Protein AF-A0A085N349-F1 (afdb_monomer)

Radius of gyration: 20.5 Å; Cα contacts (8 Å, |Δi|>4): 47; chains: 1; bounding box: 54×46×35 Å

Sequence (108 aa):
MKIYGPVKKNYIFGTFNNLIPSVKVSPHHASSNGQAERMVQTTKDSLKKIIHGSWDKRVARFLLASHITPSTTTGLSPAELLMGRKLKTCVDHLHPDYTLERQLRQDS

Organism: NCBI:txid68888

Solvent-accessible surface area (backbone atoms only — not comparable to full-atom values): 7040 Å² total; per-residue (Å²): 136,84,87,82,70,85,81,75,83,86,76,84,82,64,69,59,99,74,83,56,86,78,85,78,81,62,93,88,52,62,77,83,48,42,68,59,54,49,49,53,51,55,48,54,58,50,53,69,70,53,76,71,77,56,70,71,59,39,52,51,51,49,53,49,50,61,31,66,45,52,38,91,90,73,71,47,17,55,42,26,73,74,68,77,44,82,80,85,47,80,66,57,67,67,39,74,63,46,58,52,62,50,49,62,61,70,76,103

Secondary structure (DSSP, 8-state):
--------S----PPPTT----PPPPTT-GGGGHHHHHHHHHHHHHHHH--SS-HHHHHHHHHHHHHHSPPTTTSS-HHHHHHSSPPP-TTGGGSHHHHHHHHHHH--

Nearest PDB structures (foldseek):
  3s3o-assembly1_B-2  TM=7.538E-01  e=1.032E-01  Human spumaretrovirus
  3oyi-assembly1_B  TM=7.513E-01  e=1.451E-01  Human spumaretrovirus
  8fno-assembly1_G  TM=6.240E-01  e=2.041E-01  Homo sapiens
  3s3n-assembly1_B-2  TM=5.731E-01  e=3.073E-01  Human spumaretrovirus

Structure (mmCIF, N/CA/C/O backbone):
data_AF-A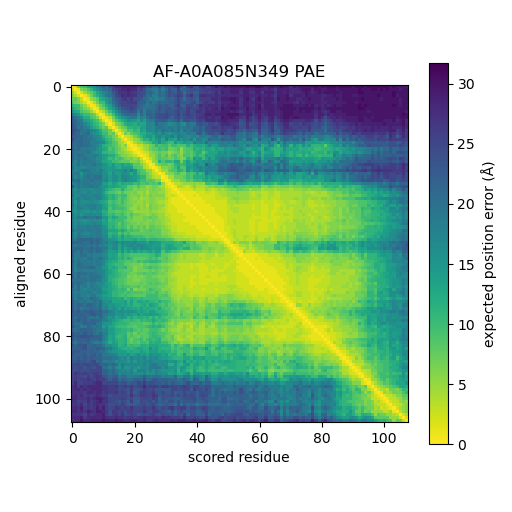0A085N349-F1
#
_entry.id   AF-A0A085N349-F1
#
loop_
_atom_site.group_PDB
_atom_site.id
_atom_site.type_symbol
_atom_site.label_atom_id
_atom_site.label_alt_id
_atom_site.label_comp_id
_atom_site.label_asym_id
_atom_site.label_entity_id
_atom_site.label_seq_id
_atom_site.pdbx_PDB_ins_code
_atom_site.Cartn_x
_atom_site.Cartn_y
_atom_site.Cartn_z
_atom_site.occupancy
_atom_site.B_iso_or_equiv
_atom_site.auth_seq_id
_atom_site.auth_comp_id
_atom_site.auth_asym_id
_atom_site.auth_atom_id
_atom_site.pdbx_PDB_model_num
ATOM 1 N N . MET A 1 1 ? 21.973 13.034 -1.263 1.00 33.94 1 MET A N 1
ATOM 2 C CA . MET A 1 1 ? 22.222 13.290 -2.698 1.00 33.94 1 MET A CA 1
ATOM 3 C C . MET A 1 1 ? 20.963 13.924 -3.279 1.00 33.94 1 MET A C 1
ATOM 5 O O . MET A 1 1 ? 19.950 13.249 -3.398 1.00 33.94 1 MET A O 1
ATOM 9 N N . LYS A 1 2 ? 20.968 15.252 -3.462 1.00 33.56 2 LYS A N 1
ATOM 10 C CA . LYS A 1 2 ? 19.803 16.027 -3.921 1.00 33.56 2 LYS A CA 1
ATOM 11 C C . LYS A 1 2 ? 19.641 15.818 -5.429 1.00 33.56 2 LYS A C 1
ATOM 13 O O . LYS A 1 2 ? 20.537 16.173 -6.186 1.00 33.56 2 LYS A O 1
ATOM 18 N N . ILE A 1 3 ? 18.520 15.247 -5.855 1.00 42.09 3 ILE A N 1
ATOM 19 C CA . ILE A 1 3 ? 18.174 15.076 -7.272 1.00 42.09 3 ILE A CA 1
ATOM 20 C C . ILE A 1 3 ? 17.600 16.381 -7.844 1.00 42.09 3 ILE A C 1
ATOM 22 O O . ILE A 1 3 ? 16.412 16.482 -8.119 1.00 42.09 3 ILE A O 1
ATOM 26 N N . TYR A 1 4 ? 18.446 17.396 -8.027 1.00 37.56 4 TYR A N 1
ATOM 27 C CA . TYR A 1 4 ? 18.127 18.500 -8.937 1.00 37.56 4 TYR A CA 1
ATOM 28 C C . TYR A 1 4 ? 18.595 18.104 -10.341 1.00 37.56 4 TYR A C 1
ATOM 30 O O . TYR A 1 4 ? 19.748 18.310 -10.709 1.00 37.56 4 TYR A O 1
ATOM 38 N N . GLY A 1 5 ? 17.705 17.458 -11.097 1.00 41.12 5 GLY A N 1
ATOM 39 C CA . GLY A 1 5 ? 17.867 17.245 -12.537 1.00 41.12 5 GLY A CA 1
ATOM 40 C C . GLY A 1 5 ? 17.312 18.434 -13.335 1.00 41.12 5 GLY A C 1
ATOM 41 O O . GLY A 1 5 ? 16.476 19.176 -12.814 1.00 41.12 5 GLY A O 1
ATOM 42 N N . PRO A 1 6 ? 17.757 18.641 -14.587 1.00 38.78 6 PRO A N 1
ATOM 43 C CA . PRO A 1 6 ? 17.367 19.794 -15.392 1.00 38.78 6 PRO A CA 1
ATOM 44 C C . PRO A 1 6 ? 15.850 19.830 -15.613 1.00 38.78 6 PRO A C 1
ATOM 46 O O . PRO A 1 6 ? 15.247 18.867 -16.092 1.00 38.78 6 PRO A O 1
ATOM 49 N N . VAL A 1 7 ? 15.242 20.970 -15.281 1.00 47.12 7 VAL A N 1
ATOM 50 C CA . VAL A 1 7 ? 13.825 21.255 -15.520 1.00 47.12 7 VAL A CA 1
ATOM 51 C C . VAL A 1 7 ? 13.620 21.315 -17.033 1.00 47.12 7 VAL A C 1
ATOM 53 O O . VAL A 1 7 ? 14.038 22.273 -17.687 1.00 47.12 7 VAL A O 1
ATOM 56 N N . LYS A 1 8 ? 13.030 20.268 -17.621 1.00 36.38 8 LYS A N 1
ATOM 57 C CA . LYS A 1 8 ? 12.650 20.285 -19.036 1.00 36.38 8 LYS A CA 1
ATOM 58 C C . LYS A 1 8 ? 11.622 21.399 -19.236 1.00 36.38 8 LYS A C 1
ATOM 60 O O . LYS A 1 8 ? 10.483 21.295 -18.787 1.00 36.38 8 LYS A O 1
ATOM 65 N N . LYS A 1 9 ? 12.051 22.478 -19.893 1.00 39.59 9 LYS A N 1
ATOM 66 C CA . LYS A 1 9 ? 11.174 23.523 -20.422 1.00 39.59 9 LYS A CA 1
ATOM 67 C C . LYS A 1 9 ? 10.157 22.849 -21.358 1.00 39.59 9 LYS A C 1
ATOM 69 O O . LYS A 1 9 ? 10.564 22.079 -22.223 1.00 39.59 9 LYS A O 1
ATOM 74 N N . ASN A 1 10 ? 8.872 23.172 -21.183 1.00 34.03 10 ASN A N 1
ATOM 75 C CA . ASN A 1 10 ? 7.720 22.809 -22.033 1.00 34.03 10 ASN A CA 1
ATOM 76 C C . ASN A 1 10 ? 6.969 21.497 -21.727 1.00 34.03 10 ASN A C 1
ATOM 78 O O . ASN A 1 10 ? 6.883 20.617 -22.575 1.00 34.03 10 ASN A O 1
ATOM 82 N N . TYR A 1 11 ? 6.297 21.416 -20.574 1.00 37.59 11 TYR A N 1
ATOM 83 C CA . TYR A 1 11 ? 5.060 20.630 -20.476 1.00 37.59 11 TYR A CA 1
ATOM 84 C C . TYR A 1 11 ? 3.931 21.525 -19.964 1.00 37.59 11 TYR A C 1
ATOM 86 O O . TYR A 1 11 ? 3.760 21.755 -18.767 1.00 37.59 11 TYR A O 1
ATOM 94 N N . ILE A 1 12 ? 3.151 22.045 -20.909 1.00 42.94 12 ILE A N 1
ATOM 95 C CA . ILE A 1 12 ? 1.767 22.453 -20.682 1.00 42.94 12 ILE A CA 1
ATOM 96 C C . ILE A 1 12 ? 1.004 21.215 -20.196 1.00 42.94 12 ILE A C 1
ATOM 98 O O . ILE A 1 12 ? 0.491 20.430 -20.984 1.00 42.94 12 ILE A O 1
ATOM 102 N N . PHE A 1 13 ? 0.972 21.007 -18.877 1.00 48.34 13 PHE A N 1
ATOM 103 C CA . PHE A 1 13 ? 0.018 20.104 -18.234 1.00 48.34 13 PHE A CA 1
ATOM 104 C C . PHE A 1 13 ? -1.353 20.782 -18.347 1.00 48.34 13 PHE A C 1
ATOM 106 O O . PHE A 1 13 ? -1.756 21.554 -17.470 1.00 48.34 13 PHE A O 1
ATOM 113 N N . GLY A 1 14 ? -1.965 20.633 -19.523 1.00 47.69 14 GLY A N 1
ATOM 114 C CA . GLY A 1 14 ? -3.332 21.042 -19.798 1.00 47.69 14 GLY A CA 1
ATOM 115 C C . GLY A 1 14 ? -4.282 20.195 -18.965 1.00 47.69 14 GLY A C 1
ATOM 116 O O . GLY A 1 14 ? -3.997 19.034 -18.667 1.00 47.69 14 GLY A O 1
ATOM 117 N N . THR A 1 15 ? -5.391 20.796 -18.553 1.00 52.34 15 THR A N 1
ATOM 118 C CA . THR A 1 15 ? -6.514 20.084 -17.948 1.00 52.34 15 THR A CA 1
ATOM 119 C C . THR A 1 15 ? -6.841 18.868 -18.809 1.00 52.34 15 THR A C 1
ATOM 121 O O . THR A 1 15 ? -7.136 19.019 -19.993 1.00 52.34 15 THR A O 1
ATOM 124 N N . PHE A 1 16 ? -6.777 17.662 -18.242 1.00 59.06 16 PHE A N 1
ATOM 125 C CA . PHE A 1 16 ? -7.398 16.505 -18.882 1.00 59.06 16 PHE A CA 1
ATOM 126 C C . PHE A 1 16 ? -8.866 16.865 -19.159 1.00 59.06 16 PHE A C 1
ATOM 128 O O . PHE A 1 16 ? -9.470 17.574 -18.352 1.00 59.06 16 PHE A O 1
ATOM 135 N N . ASN A 1 17 ? -9.448 16.385 -20.263 1.00 60.31 17 ASN A N 1
ATOM 136 C CA . ASN A 1 17 ? -10.822 16.687 -20.718 1.00 60.31 17 ASN A CA 1
ATOM 137 C C . ASN A 1 17 ? -11.947 16.248 -19.743 1.00 60.31 17 ASN A C 1
ATOM 139 O O . ASN A 1 17 ? -13.105 16.148 -20.127 1.00 60.31 17 ASN A O 1
ATOM 143 N N . ASN A 1 18 ? -11.616 16.002 -18.477 1.00 69.75 18 ASN A N 1
ATOM 144 C CA . ASN A 1 18 ? -12.488 15.544 -17.405 1.00 69.75 18 ASN A CA 1
ATOM 145 C C . ASN A 1 18 ? -12.880 16.675 -16.432 1.00 69.75 18 ASN A C 1
ATOM 147 O O . ASN A 1 18 ? -13.365 16.382 -15.347 1.00 69.75 18 ASN A O 1
ATOM 151 N N . LEU A 1 19 ? -12.643 17.951 -16.776 1.00 72.44 19 LEU A N 1
ATOM 152 C CA . LEU A 1 19 ? -13.022 19.141 -15.982 1.00 72.44 19 LEU A CA 1
ATOM 153 C C . LEU A 1 19 ? -12.436 19.212 -14.553 1.00 72.44 19 LEU A C 1
ATOM 155 O O . LEU A 1 19 ? -12.863 20.034 -13.746 1.00 72.44 19 LEU A O 1
ATOM 159 N N . ILE A 1 20 ? -11.430 18.396 -14.229 1.00 72.56 20 ILE A N 1
ATOM 160 C CA . ILE A 1 20 ? -10.775 18.407 -12.914 1.00 72.56 20 ILE A CA 1
ATOM 161 C C . ILE A 1 20 ? -9.658 19.467 -12.917 1.00 72.56 20 ILE A C 1
ATOM 163 O O . ILE A 1 20 ? -8.718 19.353 -13.715 1.00 72.56 20 ILE A O 1
ATOM 167 N N . PRO A 1 21 ? -9.712 20.491 -12.041 1.00 72.19 21 PRO A N 1
ATOM 168 C CA . PRO A 1 21 ? -8.674 21.513 -11.970 1.00 72.19 21 PRO A CA 1
ATOM 169 C C . PRO A 1 21 ? -7.359 20.916 -11.452 1.00 72.19 21 PRO A C 1
ATOM 171 O O . PRO A 1 21 ? -7.297 20.325 -10.375 1.00 72.19 21 PRO A O 1
ATOM 174 N N . SER A 1 22 ? -6.281 21.088 -12.219 1.00 66.19 22 SER A N 1
ATOM 175 C CA . SER A 1 22 ? -4.945 20.643 -11.817 1.00 66.19 22 SER A CA 1
ATOM 176 C C . SER A 1 22 ? -4.327 21.644 -10.842 1.00 66.19 22 SER A C 1
ATOM 178 O O . SER A 1 22 ? -3.893 22.722 -11.250 1.00 66.19 22 SER A O 1
ATOM 180 N N . VAL A 1 23 ? -4.198 21.266 -9.572 1.00 72.38 23 VAL A N 1
ATOM 181 C CA . VAL A 1 23 ? -3.451 22.051 -8.577 1.00 72.38 23 VAL A CA 1
ATOM 182 C C . VAL A 1 23 ? -1.954 21.778 -8.743 1.00 72.38 23 VAL A C 1
ATOM 184 O O . VAL A 1 23 ? -1.512 20.634 -8.657 1.00 72.38 23 VAL A O 1
ATOM 187 N N . LYS A 1 24 ? -1.164 22.822 -9.017 1.00 69.25 24 LYS A N 1
ATOM 188 C CA . LYS A 1 24 ? 0.297 22.727 -9.165 1.00 69.25 24 LYS A CA 1
ATOM 189 C C . LYS A 1 24 ? 0.974 23.213 -7.891 1.00 69.25 24 LYS A C 1
ATOM 191 O O . LYS A 1 24 ? 0.666 24.292 -7.396 1.00 69.25 24 LYS A O 1
ATOM 196 N N . VAL A 1 25 ? 1.918 22.426 -7.392 1.00 66.75 25 VAL A N 1
ATOM 197 C CA . VAL A 1 25 ? 2.781 22.814 -6.273 1.00 66.75 25 VAL A CA 1
ATOM 198 C C . VAL A 1 25 ? 3.923 23.672 -6.815 1.00 66.75 25 VAL A C 1
ATOM 200 O O . VAL A 1 25 ? 4.466 23.382 -7.884 1.00 66.75 25 VAL A O 1
ATOM 203 N N . SER A 1 26 ? 4.294 24.730 -6.096 1.00 62.47 26 SER A N 1
ATOM 204 C CA . SER A 1 26 ? 5.436 25.561 -6.470 1.00 62.47 26 SER A CA 1
ATOM 205 C C . SER A 1 26 ? 6.743 24.750 -6.448 1.00 62.47 26 SER A C 1
ATOM 207 O O . SER A 1 26 ? 6.951 23.902 -5.568 1.00 62.47 26 SER A O 1
ATOM 209 N N . PRO A 1 27 ? 7.665 25.006 -7.395 1.00 54.91 27 PRO A N 1
ATOM 210 C CA . PRO A 1 27 ? 9.027 24.501 -7.291 1.00 54.91 27 PRO A CA 1
ATOM 211 C C . PRO A 1 27 ? 9.583 24.922 -5.923 1.00 54.91 27 PRO A C 1
ATOM 213 O O . PRO A 1 27 ? 9.446 26.083 -5.558 1.00 54.91 27 PRO A O 1
ATOM 216 N N . HIS A 1 28 ? 10.170 23.988 -5.171 1.00 54.19 28 HIS A N 1
ATOM 217 C CA . HIS A 1 28 ? 10.708 24.145 -3.802 1.00 54.19 28 HIS A CA 1
ATOM 218 C C . HIS A 1 28 ? 9.783 23.830 -2.608 1.00 54.19 28 HIS A C 1
ATOM 220 O O . HIS A 1 28 ? 10.278 23.801 -1.483 1.00 54.19 28 HIS A O 1
ATOM 226 N N . HIS A 1 29 ? 8.516 23.445 -2.803 1.00 59.19 29 HIS A N 1
ATOM 227 C CA . HIS A 1 29 ? 7.672 22.923 -1.709 1.00 59.19 29 HIS A CA 1
ATOM 228 C C . HIS A 1 29 ? 7.646 21.386 -1.662 1.00 59.19 29 HIS A C 1
ATOM 230 O O . HIS A 1 29 ? 6.606 20.756 -1.850 1.00 59.19 29 HIS A O 1
ATOM 236 N N . ALA A 1 30 ? 8.797 20.771 -1.359 1.00 57.47 30 ALA A N 1
ATOM 237 C CA . ALA A 1 30 ? 8.929 19.309 -1.242 1.00 57.47 30 ALA A CA 1
ATOM 238 C C . ALA A 1 30 ? 7.938 18.691 -0.232 1.00 57.47 30 ALA A C 1
ATOM 240 O O . ALA A 1 30 ? 7.434 17.591 -0.438 1.00 57.47 30 ALA A O 1
ATOM 241 N N . SER A 1 31 ? 7.581 19.441 0.819 1.00 63.62 31 SER A N 1
ATOM 242 C CA . SER A 1 31 ? 6.606 19.010 1.831 1.00 63.62 31 SER A CA 1
ATOM 243 C C . SER A 1 31 ? 5.230 18.672 1.235 1.00 63.62 31 SER A C 1
ATOM 245 O O . SER A 1 31 ? 4.594 17.705 1.646 1.00 63.62 31 SER A O 1
ATOM 247 N N . SER A 1 32 ? 4.793 19.395 0.195 1.00 65.62 32 SER A N 1
ATOM 248 C CA . SER A 1 32 ? 3.464 19.195 -0.399 1.00 65.62 32 SER A CA 1
ATOM 249 C C . SER A 1 32 ? 3.342 17.904 -1.219 1.00 65.62 32 SER A C 1
ATOM 251 O O . SER A 1 32 ? 2.224 17.457 -1.460 1.00 65.62 32 SER A O 1
ATOM 253 N N . ASN A 1 33 ? 4.457 17.304 -1.652 1.00 78.94 33 ASN A N 1
ATOM 254 C CA . ASN A 1 33 ? 4.474 16.043 -2.404 1.00 78.94 33 ASN A CA 1
ATOM 255 C C . ASN A 1 33 ? 5.060 14.874 -1.588 1.00 78.94 33 ASN A C 1
ATOM 257 O O . ASN A 1 33 ? 5.225 13.765 -2.100 1.00 78.94 33 ASN A O 1
ATOM 261 N N . GLY A 1 34 ? 5.350 15.097 -0.301 1.00 82.31 34 GLY A N 1
ATOM 262 C CA . GLY A 1 34 ? 6.037 14.122 0.546 1.00 82.31 34 GLY A CA 1
ATOM 263 C C . GLY A 1 34 ? 5.296 12.788 0.672 1.00 82.31 34 GLY A C 1
ATOM 264 O O . GLY A 1 34 ? 5.926 11.734 0.697 1.00 82.31 34 GLY A O 1
ATOM 265 N N . GLN A 1 35 ? 3.959 12.804 0.665 1.00 81.88 35 GLN A N 1
ATOM 266 C CA . GLN A 1 35 ? 3.153 11.578 0.727 1.00 81.88 35 GLN A CA 1
ATOM 267 C C . GLN A 1 35 ? 3.279 10.725 -0.540 1.00 81.88 35 GLN A C 1
ATOM 269 O O . GLN A 1 35 ? 3.391 9.501 -0.452 1.00 81.88 35 GLN A O 1
ATOM 274 N N . ALA A 1 36 ? 3.318 11.356 -1.716 1.00 83.69 36 ALA A N 1
ATOM 275 C CA . ALA A 1 36 ? 3.525 10.640 -2.969 1.00 83.69 36 ALA A CA 1
ATOM 276 C C . ALA A 1 36 ? 4.939 10.046 -3.027 1.00 83.69 36 ALA A C 1
ATOM 278 O O . ALA A 1 36 ? 5.112 8.877 -3.372 1.00 83.69 36 ALA A O 1
ATOM 279 N N . GLU A 1 37 ? 5.952 10.816 -2.621 1.00 86.06 37 GLU A N 1
ATOM 280 C CA . GLU A 1 37 ? 7.340 10.347 -2.557 1.00 86.06 37 GLU A CA 1
ATOM 281 C C . GLU A 1 37 ? 7.497 9.164 -1.595 1.00 86.06 37 GLU A C 1
ATOM 283 O O . GLU A 1 37 ? 8.107 8.147 -1.949 1.00 86.06 37 GLU A O 1
ATOM 288 N N . ARG A 1 38 ? 6.877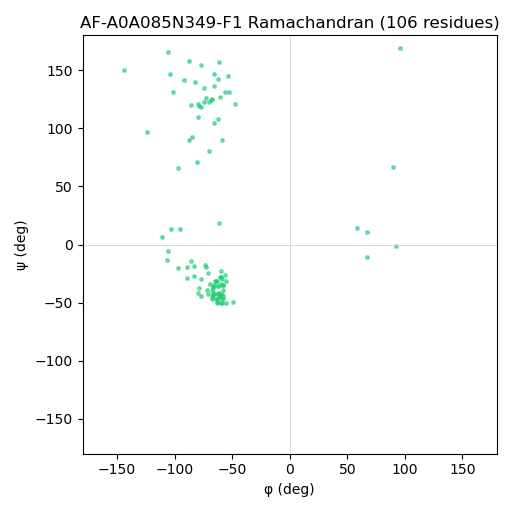 9.250 -0.411 1.00 87.56 38 ARG A N 1
ATOM 289 C CA . ARG A 1 38 ? 6.868 8.164 0.572 1.00 87.56 38 ARG A C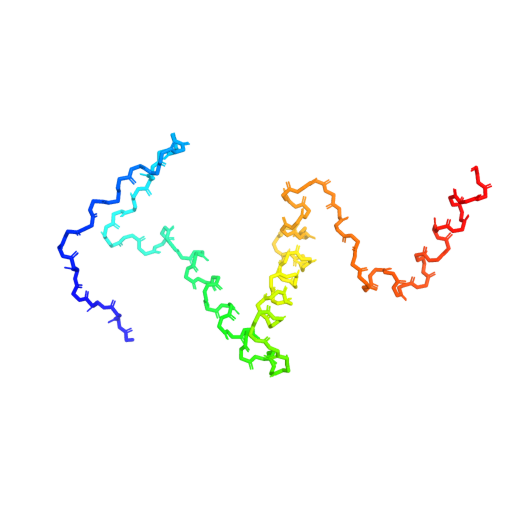A 1
ATOM 290 C C . ARG A 1 38 ? 6.202 6.911 0.012 1.00 87.56 38 ARG A C 1
ATOM 292 O O . ARG A 1 38 ? 6.766 5.826 0.141 1.00 87.56 38 ARG A O 1
ATOM 299 N N . MET A 1 39 ? 5.059 7.056 -0.661 1.00 86.50 39 MET A N 1
ATOM 300 C CA . MET A 1 39 ? 4.355 5.937 -1.294 1.00 86.50 39 MET A CA 1
ATOM 301 C C . MET A 1 39 ? 5.208 5.265 -2.376 1.00 86.50 39 MET A C 1
ATOM 303 O O . MET A 1 39 ? 5.291 4.036 -2.425 1.00 86.50 39 MET A O 1
ATOM 307 N N . VAL A 1 40 ? 5.897 6.045 -3.217 1.00 88.31 40 VAL A N 1
ATOM 308 C CA . VAL A 1 40 ? 6.810 5.506 -4.240 1.00 88.31 40 VAL A CA 1
ATOM 309 C C . VAL A 1 40 ? 7.947 4.716 -3.595 1.00 88.31 40 VAL A C 1
ATOM 311 O O . VAL A 1 40 ? 8.297 3.638 -4.083 1.00 88.31 40 VAL A O 1
ATOM 314 N N . GLN A 1 41 ? 8.514 5.213 -2.494 1.00 90.44 41 GLN A N 1
ATOM 315 C CA . GLN A 1 41 ? 9.554 4.492 -1.766 1.00 90.44 41 GLN A CA 1
ATOM 316 C C . GLN A 1 41 ? 9.034 3.165 -1.201 1.00 90.44 41 GLN A C 1
ATOM 318 O O . GLN A 1 41 ? 9.605 2.113 -1.494 1.00 90.44 41 GLN A O 1
ATOM 323 N N . THR A 1 42 ? 7.901 3.186 -0.494 1.00 89.19 42 THR A N 1
ATOM 324 C CA . THR A 1 42 ? 7.262 1.973 0.036 1.00 89.19 42 THR A CA 1
ATOM 325 C C . THR A 1 42 ? 6.924 0.971 -1.068 1.00 89.19 42 THR A C 1
ATOM 327 O O . THR A 1 42 ? 7.129 -0.232 -0.892 1.00 89.19 42 THR A O 1
ATOM 330 N N . THR A 1 43 ? 6.470 1.452 -2.227 1.00 87.94 43 THR A N 1
ATOM 331 C CA . THR A 1 43 ? 6.169 0.612 -3.395 1.00 87.94 43 THR A CA 1
ATOM 332 C C . THR A 1 43 ? 7.416 -0.104 -3.892 1.00 87.94 43 THR A C 1
ATOM 334 O O . THR A 1 43 ? 7.412 -1.323 -4.059 1.00 87.94 43 THR A O 1
ATOM 337 N N . LYS A 1 44 ? 8.516 0.634 -4.083 1.00 91.00 44 LYS A N 1
ATOM 338 C CA . LYS A 1 44 ? 9.792 0.062 -4.531 1.00 91.00 44 LYS A CA 1
ATOM 339 C C . LYS A 1 44 ? 10.305 -0.990 -3.554 1.00 91.00 44 LYS A C 1
ATOM 341 O O . LYS A 1 44 ? 10.703 -2.072 -3.981 1.00 91.00 44 LYS A O 1
ATOM 346 N N . ASP A 1 45 ? 10.268 -0.697 -2.260 1.00 91.12 45 ASP A N 1
ATOM 347 C CA . ASP A 1 45 ? 10.768 -1.616 -1.236 1.00 91.12 45 ASP A CA 1
ATOM 348 C C . ASP A 1 45 ? 9.887 -2.862 -1.096 1.00 91.12 45 ASP A C 1
ATOM 350 O O . ASP A 1 45 ? 10.398 -3.964 -0.902 1.00 91.12 45 ASP A O 1
ATOM 354 N N . SER A 1 46 ? 8.575 -2.723 -1.281 1.00 87.00 46 SER A N 1
ATOM 355 C CA . SER A 1 46 ? 7.645 -3.856 -1.274 1.00 87.00 46 SER A CA 1
ATOM 356 C C . SER A 1 46 ? 7.802 -4.730 -2.519 1.00 87.00 46 SER A C 1
ATOM 358 O O . SER A 1 46 ? 7.863 -5.952 -2.411 1.00 87.00 46 SER A O 1
ATOM 360 N N . LEU A 1 47 ? 7.954 -4.130 -3.703 1.00 88.88 47 LEU A N 1
ATOM 361 C CA . LEU A 1 47 ? 8.176 -4.877 -4.945 1.00 88.88 47 LEU A CA 1
ATOM 362 C C . LEU A 1 47 ? 9.509 -5.632 -4.945 1.00 88.88 47 LEU A C 1
ATOM 364 O O . LEU A 1 47 ? 9.574 -6.719 -5.519 1.00 88.88 47 LEU A O 1
ATOM 368 N N . LYS A 1 48 ? 10.548 -5.112 -4.277 1.00 88.69 48 LYS A N 1
ATOM 369 C CA . LYS A 1 48 ? 11.802 -5.854 -4.049 1.00 88.69 48 LYS A CA 1
ATOM 370 C C . LYS A 1 48 ? 11.584 -7.123 -3.218 1.00 88.69 48 LYS A C 1
ATOM 372 O O . LYS A 1 48 ? 12.235 -8.125 -3.482 1.00 88.69 48 LYS A O 1
ATOM 377 N N . LYS A 1 49 ? 10.666 -7.092 -2.243 1.00 89.12 49 LYS A N 1
ATOM 378 C CA . LYS A 1 49 ? 10.331 -8.246 -1.387 1.00 89.12 49 LYS A CA 1
ATOM 379 C C . LYS A 1 49 ? 9.443 -9.275 -2.090 1.00 89.12 49 LYS A C 1
ATOM 381 O O . LYS A 1 49 ? 9.518 -10.458 -1.783 1.00 89.12 49 LYS A O 1
ATOM 386 N N . ILE A 1 50 ? 8.597 -8.849 -3.029 1.00 86.56 50 ILE A N 1
ATOM 387 C CA . ILE A 1 50 ? 7.739 -9.757 -3.801 1.00 86.56 50 ILE A CA 1
ATOM 388 C C . ILE A 1 50 ? 8.546 -10.281 -4.994 1.00 86.56 50 ILE A C 1
ATOM 390 O O . ILE A 1 50 ? 8.584 -9.647 -6.048 1.00 86.56 50 ILE A O 1
ATOM 394 N N . ILE A 1 51 ? 9.194 -11.433 -4.825 1.00 82.19 51 ILE A N 1
ATOM 395 C CA . ILE A 1 51 ? 10.123 -12.001 -5.821 1.00 82.19 51 ILE A CA 1
ATOM 396 C C . ILE A 1 51 ? 9.397 -12.911 -6.829 1.00 82.19 51 ILE A C 1
ATOM 398 O O . ILE A 1 51 ? 9.789 -13.008 -7.987 1.00 82.19 51 ILE A O 1
ATOM 402 N N . HIS A 1 52 ? 8.294 -13.543 -6.422 1.00 82.31 52 HIS A N 1
ATOM 403 C CA . HIS A 1 52 ? 7.619 -14.566 -7.223 1.00 82.31 52 HIS A CA 1
ATOM 404 C C . HIS A 1 52 ? 6.521 -14.002 -8.128 1.00 82.31 52 HIS A C 1
ATOM 406 O O . HIS A 1 52 ? 5.724 -13.179 -7.686 1.00 82.31 52 HIS A O 1
ATOM 412 N N . GLY A 1 53 ? 6.390 -14.533 -9.347 1.00 85.12 53 GLY A N 1
ATOM 413 C CA . GLY A 1 53 ? 5.299 -14.253 -10.291 1.00 85.12 53 GLY A CA 1
ATOM 414 C C . GLY A 1 53 ? 5.600 -13.166 -11.328 1.00 85.12 53 GLY A C 1
ATOM 415 O O . GLY A 1 53 ? 6.585 -12.439 -11.226 1.00 85.12 53 GLY A O 1
ATOM 416 N N . SER A 1 54 ? 4.726 -13.058 -12.330 1.00 90.19 54 SER A N 1
ATOM 417 C CA . SER A 1 54 ? 4.795 -12.031 -13.375 1.00 90.19 54 SER A CA 1
ATOM 418 C C . SER A 1 54 ? 4.669 -10.617 -12.799 1.00 90.19 54 SER A C 1
ATOM 420 O O . SER A 1 54 ? 4.154 -10.417 -11.694 1.00 90.19 54 SER A O 1
ATOM 422 N N . TRP A 1 55 ? 5.168 -9.626 -13.538 1.00 88.50 55 TRP A N 1
ATOM 423 C CA . TRP A 1 55 ? 5.210 -8.228 -13.100 1.00 88.50 55 TRP A CA 1
ATOM 424 C C . TRP A 1 55 ? 3.828 -7.693 -12.706 1.00 88.50 55 TRP A C 1
ATOM 426 O O . TRP A 1 55 ? 3.640 -7.209 -11.592 1.00 88.50 55 TRP A O 1
ATOM 436 N N . ASP A 1 56 ? 2.846 -7.885 -13.578 1.00 89.94 56 ASP A N 1
ATOM 437 C CA . ASP A 1 56 ? 1.420 -7.626 -13.359 1.00 89.94 56 ASP A CA 1
ATOM 438 C C . ASP A 1 56 ? 0.906 -8.248 -12.049 1.00 89.94 56 ASP A C 1
ATOM 440 O O . ASP A 1 56 ? 0.337 -7.544 -11.215 1.00 89.94 56 ASP A O 1
ATOM 444 N N . LYS A 1 57 ? 1.186 -9.531 -11.785 1.00 88.62 57 LYS A N 1
ATOM 445 C CA . LYS A 1 57 ? 0.799 -10.180 -10.517 1.00 88.62 57 LYS A CA 1
ATOM 446 C C . LYS A 1 57 ? 1.512 -9.595 -9.299 1.00 88.62 57 LYS A C 1
ATOM 448 O O . LYS A 1 57 ? 0.952 -9.577 -8.201 1.00 88.62 57 LYS A O 1
ATOM 453 N N . ARG A 1 58 ? 2.772 -9.171 -9.427 1.00 88.50 58 ARG A N 1
ATOM 454 C CA . ARG A 1 58 ? 3.531 -8.540 -8.327 1.00 88.50 58 ARG A CA 1
ATOM 455 C C . ARG A 1 58 ? 2.933 -7.182 -7.971 1.00 88.50 58 ARG A C 1
ATOM 457 O O . ARG A 1 58 ? 2.694 -6.926 -6.793 1.00 88.50 58 ARG A O 1
ATOM 464 N N . VAL A 1 59 ? 2.618 -6.374 -8.981 1.00 89.81 59 VAL A N 1
ATOM 465 C CA . VAL A 1 59 ? 1.953 -5.078 -8.806 1.00 89.81 59 VAL A CA 1
ATOM 466 C C . VAL A 1 59 ? 0.549 -5.261 -8.233 1.00 89.81 59 VAL A C 1
ATOM 468 O O . VAL A 1 59 ? 0.222 -4.619 -7.241 1.00 89.81 59 VAL A O 1
ATOM 471 N N . ALA A 1 60 ? -0.251 -6.185 -8.772 1.00 89.69 60 ALA A N 1
ATOM 472 C CA . ALA A 1 60 ? -1.600 -6.454 -8.271 1.00 89.69 60 ALA A CA 1
ATOM 473 C C . ALA A 1 60 ? -1.601 -6.884 -6.795 1.00 89.69 60 ALA A C 1
ATOM 475 O O . ALA A 1 60 ? -2.403 -6.386 -6.007 1.00 89.69 60 ALA A O 1
ATOM 476 N N . ARG A 1 61 ? -0.666 -7.756 -6.389 1.00 88.19 61 ARG A N 1
ATOM 477 C CA . ARG A 1 61 ? -0.524 -8.165 -4.980 1.00 88.19 61 ARG A CA 1
ATOM 478 C C . ARG A 1 61 ? -0.090 -7.022 -4.078 1.00 88.19 61 ARG A C 1
ATOM 480 O O . ARG A 1 61 ? -0.623 -6.906 -2.981 1.00 88.19 61 ARG A O 1
ATOM 487 N N . PHE A 1 62 ? 0.846 -6.189 -4.530 1.00 89.19 62 PHE A N 1
ATOM 488 C CA . PHE A 1 62 ? 1.232 -4.994 -3.787 1.00 89.19 62 PHE A CA 1
ATOM 489 C C . PHE A 1 62 ? 0.034 -4.058 -3.591 1.00 89.19 62 PHE A C 1
ATOM 491 O O . PHE A 1 62 ? -0.257 -3.683 -2.461 1.00 89.19 62 PHE A O 1
ATOM 498 N N . LEU A 1 63 ? -0.695 -3.744 -4.667 1.00 90.31 63 LEU A N 1
ATOM 499 C CA . LEU A 1 63 ? -1.868 -2.875 -4.605 1.00 90.31 63 LEU A CA 1
ATOM 500 C C . LEU A 1 63 ? -2.916 -3.435 -3.649 1.00 90.31 63 LEU A C 1
ATOM 502 O O . LEU A 1 63 ? -3.394 -2.702 -2.787 1.00 90.31 63 LEU A O 1
ATOM 506 N N . LEU A 1 64 ? -3.223 -4.729 -3.749 1.00 88.06 64 LEU A N 1
ATOM 507 C CA . LEU A 1 64 ? -4.158 -5.378 -2.839 1.00 88.06 64 LEU A CA 1
ATOM 508 C C . LEU A 1 64 ? -3.687 -5.254 -1.385 1.00 88.06 64 LEU A C 1
ATOM 510 O O . LEU A 1 64 ? -4.448 -4.777 -0.550 1.00 88.06 64 LEU A O 1
ATOM 514 N N . ALA A 1 65 ? -2.430 -5.605 -1.096 1.00 86.44 65 ALA A N 1
ATOM 515 C CA . ALA A 1 65 ? -1.857 -5.515 0.246 1.00 86.44 65 ALA A CA 1
ATOM 516 C C . ALA A 1 65 ? -1.927 -4.086 0.808 1.00 86.44 65 ALA A C 1
ATOM 518 O O . ALA A 1 65 ? -2.348 -3.892 1.947 1.00 86.44 65 ALA A O 1
ATOM 519 N N . SER A 1 66 ? -1.587 -3.078 0.004 1.00 87.75 66 SER A N 1
ATOM 520 C CA . SER A 1 66 ? -1.681 -1.673 0.408 1.00 87.75 66 SER A CA 1
ATOM 521 C C . SER A 1 66 ? -3.115 -1.222 0.692 1.00 87.75 66 SER A C 1
ATOM 523 O O . SER A 1 66 ? -3.303 -0.370 1.549 1.00 87.75 66 SER A O 1
ATOM 525 N N . HIS A 1 67 ? -4.121 -1.782 0.015 1.00 87.62 67 HIS A N 1
ATOM 526 C CA . HIS A 1 67 ? -5.524 -1.394 0.201 1.00 87.62 67 HIS A CA 1
ATOM 527 C C . HIS A 1 67 ? -6.204 -2.076 1.390 1.00 87.62 67 HIS A C 1
ATOM 529 O O . HIS A 1 67 ? -7.147 -1.505 1.932 1.00 87.62 67 HIS A O 1
ATOM 535 N N . ILE A 1 68 ? -5.745 -3.267 1.786 1.00 85.81 68 ILE A N 1
ATOM 536 C CA . ILE A 1 68 ? -6.339 -4.056 2.882 1.00 85.81 68 ILE A CA 1
ATOM 537 C C . ILE A 1 68 ? -5.611 -3.856 4.216 1.00 85.81 68 ILE A C 1
ATOM 539 O O . ILE A 1 68 ? -6.174 -4.141 5.267 1.00 85.81 68 ILE A O 1
ATOM 543 N N . THR A 1 69 ? -4.358 -3.388 4.189 1.00 84.50 69 THR A N 1
ATOM 544 C CA . THR A 1 69 ? -3.571 -3.183 5.410 1.00 84.50 69 THR A CA 1
ATOM 545 C C . THR A 1 69 ? -4.072 -1.932 6.135 1.00 84.50 69 THR A C 1
ATOM 547 O O . THR A 1 69 ? -4.062 -0.852 5.537 1.00 84.50 69 THR A O 1
ATOM 550 N N . PRO A 1 70 ? -4.499 -2.035 7.405 1.00 81.75 70 PRO A N 1
ATOM 551 C CA . PRO A 1 70 ? -4.910 -0.875 8.180 1.00 81.75 70 PRO A CA 1
ATOM 552 C C . PRO A 1 70 ? -3.720 0.053 8.424 1.00 81.75 70 PRO A C 1
ATOM 554 O O . PRO A 1 70 ? -2.615 -0.390 8.747 1.00 81.75 70 PRO A O 1
ATOM 557 N N . SER A 1 71 ? -3.940 1.357 8.269 1.00 80.50 71 SER A N 1
ATOM 558 C CA . SER A 1 71 ? -2.917 2.348 8.597 1.00 80.50 71 SER A CA 1
ATOM 559 C C . SER A 1 71 ? -2.805 2.492 10.112 1.00 80.50 71 SER A C 1
ATOM 561 O O . SER A 1 71 ? -3.812 2.633 10.801 1.00 80.50 71 SER A O 1
ATOM 563 N N . THR A 1 72 ? -1.582 2.510 10.642 1.00 77.06 72 THR A N 1
ATOM 564 C CA . THR A 1 72 ? -1.322 2.614 12.088 1.00 77.06 72 THR A CA 1
ATOM 565 C C . THR A 1 72 ? -1.917 3.880 12.709 1.00 77.06 72 THR A C 1
ATOM 567 O O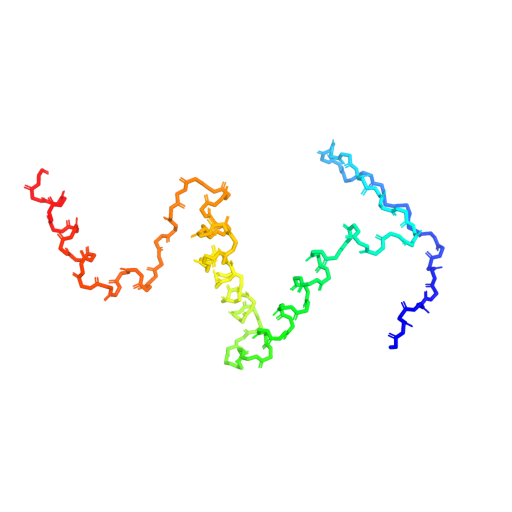 . THR A 1 72 ? -2.289 3.874 13.875 1.00 77.06 72 THR A O 1
ATOM 570 N N . THR A 1 73 ? -2.033 4.963 11.937 1.00 78.81 73 THR A N 1
ATOM 571 C CA . THR A 1 73 ? -2.572 6.242 12.421 1.00 78.81 73 THR A CA 1
ATOM 572 C C . THR A 1 73 ? -4.096 6.252 12.507 1.00 78.81 73 THR A C 1
ATOM 574 O O . THR A 1 73 ? -4.645 6.860 13.416 1.00 78.81 73 THR A O 1
ATOM 577 N N . THR A 1 74 ? -4.788 5.615 11.561 1.00 77.50 74 THR A N 1
ATOM 578 C CA . THR A 1 74 ? -6.256 5.680 11.462 1.00 77.50 74 THR A CA 1
ATOM 579 C C . THR A 1 74 ? -6.945 4.396 11.905 1.00 77.50 74 THR A C 1
ATOM 581 O O . THR A 1 74 ? -8.161 4.391 12.039 1.00 77.50 74 THR A O 1
ATOM 584 N N . GLY A 1 75 ? -6.214 3.290 12.071 1.00 79.94 75 GLY A N 1
ATOM 585 C CA . GLY A 1 75 ? -6.762 1.959 12.364 1.00 79.94 75 GLY A CA 1
ATOM 586 C C . GLY A 1 75 ? -7.579 1.341 11.221 1.00 79.94 75 GLY A C 1
ATOM 587 O O . GLY A 1 75 ? -7.884 0.155 11.258 1.00 79.94 75 GLY A O 1
ATOM 588 N N . LEU A 1 76 ? -7.895 2.129 10.192 1.00 80.94 76 LEU A N 1
ATOM 589 C CA . LEU A 1 76 ? -8.683 1.753 9.025 1.00 80.94 76 LEU A CA 1
ATOM 590 C C . LEU A 1 76 ? -7.786 1.540 7.808 1.00 80.94 76 LEU A C 1
ATOM 592 O O . LEU A 1 76 ? -6.769 2.227 7.632 1.00 80.94 76 LEU A O 1
ATOM 596 N N . SER A 1 77 ? -8.174 0.599 6.955 1.00 84.56 77 SER A N 1
ATOM 597 C CA . SER A 1 77 ? -7.520 0.362 5.670 1.00 84.56 77 SER A CA 1
ATOM 598 C C . SER A 1 77 ? -7.932 1.408 4.622 1.00 84.56 77 SER A C 1
ATOM 600 O O . SER A 1 77 ? -9.025 1.979 4.697 1.00 84.56 77 SER A O 1
ATOM 602 N N . PRO A 1 78 ? -7.094 1.678 3.604 1.00 83.62 78 PRO A N 1
ATOM 603 C CA . PRO A 1 78 ? -7.454 2.610 2.535 1.00 83.62 78 PRO A CA 1
ATOM 604 C C . PRO A 1 78 ? -8.732 2.217 1.790 1.00 83.62 78 PRO A C 1
ATOM 606 O O . PRO A 1 78 ? -9.507 3.089 1.407 1.00 83.62 78 PRO A O 1
ATOM 609 N N . ALA A 1 79 ? -8.986 0.918 1.610 1.00 84.06 79 ALA A N 1
ATOM 610 C CA . ALA A 1 79 ? -10.227 0.454 1.003 1.00 84.06 79 ALA A CA 1
ATOM 611 C C . ALA A 1 79 ? -11.456 0.738 1.876 1.00 84.06 79 ALA A C 1
ATOM 613 O O . AL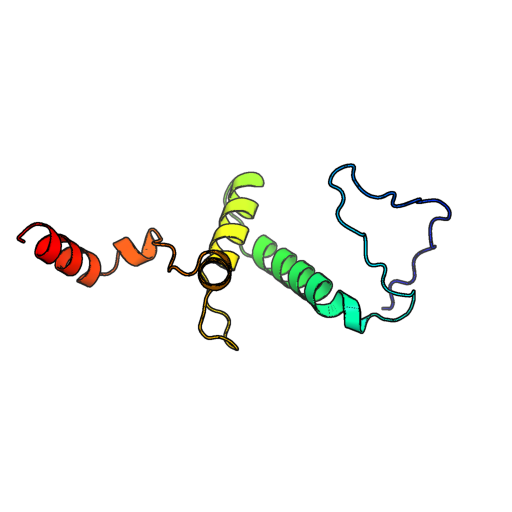A A 1 79 ? -12.506 1.084 1.339 1.00 84.06 79 ALA A O 1
ATOM 614 N N . GLU A 1 80 ? -11.325 0.633 3.200 1.00 84.62 80 GLU A N 1
ATOM 615 C CA . GLU A 1 80 ? -12.387 1.012 4.140 1.00 84.62 80 GLU A CA 1
ATOM 616 C C . GLU A 1 80 ? -12.651 2.511 4.111 1.00 84.62 80 GLU A C 1
ATOM 618 O O . GLU A 1 80 ? -13.806 2.920 4.054 1.00 84.62 80 GLU A O 1
ATOM 623 N N . LEU A 1 81 ? -11.596 3.327 4.081 1.00 85.69 81 LEU A N 1
ATOM 624 C CA . LEU A 1 81 ? -11.724 4.780 3.965 1.00 85.69 81 LEU A CA 1
ATOM 625 C C . LEU A 1 81 ? -12.374 5.199 2.640 1.00 85.69 81 LEU A C 1
ATOM 627 O O . LEU A 1 81 ? -13.138 6.159 2.610 1.00 85.69 81 LEU A O 1
ATOM 631 N N . LEU A 1 82 ? -12.089 4.478 1.552 1.00 85.56 82 LEU A N 1
ATOM 632 C CA . LEU A 1 82 ? -12.637 4.771 0.229 1.00 85.56 82 LEU A CA 1
ATOM 633 C C . LEU A 1 82 ? -14.093 4.302 0.075 1.00 85.56 82 LEU A C 1
ATOM 635 O O . LEU A 1 82 ? -14.907 5.010 -0.508 1.00 85.56 82 LEU A O 1
ATOM 639 N N . MET A 1 83 ? -14.414 3.090 0.539 1.00 83.75 83 MET A N 1
ATOM 640 C CA . MET A 1 83 ? -15.706 2.437 0.276 1.00 83.75 83 MET A CA 1
ATOM 641 C C . MET A 1 83 ? -16.660 2.422 1.473 1.00 83.75 83 MET A C 1
ATOM 643 O O . MET A 1 83 ? -17.780 1.933 1.338 1.00 83.75 83 MET A O 1
ATOM 647 N N . GLY A 1 84 ? -16.226 2.879 2.648 1.00 79.69 84 GLY A N 1
ATOM 648 C CA . GLY A 1 84 ? -17.019 2.851 3.880 1.00 79.69 84 GLY A CA 1
ATOM 649 C C . GLY A 1 84 ? -17.308 1.444 4.419 1.00 79.69 84 GLY A C 1
ATOM 650 O O . GLY A 1 84 ? -18.143 1.287 5.304 1.00 79.69 84 GLY A O 1
ATOM 651 N N . ARG A 1 85 ? -16.656 0.402 3.884 1.00 78.38 85 ARG A N 1
ATOM 652 C CA . ARG A 1 85 ? -16.846 -1.000 4.290 1.00 78.38 85 ARG A CA 1
ATOM 653 C C . ARG A 1 85 ? -15.539 -1.779 4.242 1.00 78.38 85 ARG A C 1
ATOM 655 O O . ARG A 1 85 ? -14.699 -1.531 3.376 1.00 78.38 85 ARG A O 1
ATOM 662 N N . LYS A 1 86 ? -15.412 -2.786 5.108 1.00 75.88 86 LYS A N 1
ATOM 663 C CA . LYS A 1 86 ? -14.265 -3.699 5.107 1.00 75.88 86 LYS A CA 1
ATOM 664 C C . LYS A 1 86 ? -14.292 -4.617 3.891 1.00 75.88 86 LYS A C 1
ATOM 666 O O . LYS A 1 86 ? -15.266 -5.342 3.667 1.00 75.88 86 LYS A O 1
ATOM 671 N N . LEU A 1 87 ? -13.219 -4.589 3.099 1.00 72.00 87 LEU A N 1
ATOM 672 C CA . LEU A 1 87 ? -13.015 -5.571 2.038 1.00 72.00 87 LEU A CA 1
ATOM 673 C C . LEU A 1 87 ? -12.753 -6.939 2.661 1.00 72.00 87 LEU A C 1
ATOM 675 O O . LEU A 1 87 ? -11.825 -7.095 3.447 1.00 72.00 87 LEU A O 1
ATOM 679 N N . LYS A 1 88 ? -13.555 -7.932 2.274 1.00 72.00 88 LYS A N 1
ATOM 680 C CA . LYS A 1 88 ? -13.331 -9.328 2.649 1.00 72.00 88 LYS A CA 1
ATOM 681 C C . LYS A 1 88 ? -12.239 -9.900 1.756 1.00 72.00 88 LYS A C 1
ATOM 683 O O . LYS A 1 88 ? -12.386 -9.921 0.533 1.00 72.00 88 LYS A O 1
ATOM 688 N N . THR A 1 89 ? -11.142 -10.333 2.358 1.00 73.31 89 THR A N 1
ATOM 689 C CA . THR A 1 89 ? -10.017 -10.947 1.648 1.00 73.31 89 THR A CA 1
ATOM 690 C C . THR A 1 89 ? -9.992 -12.453 1.876 1.00 73.31 89 THR A C 1
ATOM 692 O O . THR A 1 89 ? -10.638 -12.967 2.785 1.00 73.31 89 THR A O 1
ATOM 695 N N . CYS A 1 90 ? -9.211 -13.187 1.077 1.00 66.94 90 CYS A N 1
ATOM 696 C CA . CYS A 1 90 ? -9.021 -14.631 1.274 1.00 66.94 90 CYS A CA 1
ATOM 697 C C . CYS A 1 90 ? -8.503 -14.974 2.685 1.00 66.94 90 CYS A C 1
ATOM 699 O O . CYS A 1 90 ? -8.766 -16.066 3.174 1.00 66.94 90 CYS A O 1
ATOM 701 N N . VAL A 1 91 ? -7.799 -14.044 3.343 1.00 69.31 91 VAL A N 1
ATOM 702 C CA . VAL A 1 91 ? -7.318 -14.210 4.721 1.00 69.31 91 VAL A CA 1
ATOM 703 C C . VAL A 1 91 ? -8.473 -14.126 5.722 1.00 69.31 91 VAL A C 1
ATOM 705 O O . VAL A 1 91 ? -8.523 -14.934 6.642 1.00 69.31 91 VAL A O 1
ATOM 708 N N . ASP A 1 92 ? -9.443 -13.230 5.514 1.00 68.56 92 ASP A N 1
ATOM 709 C CA . ASP A 1 92 ? -10.648 -13.164 6.356 1.00 68.56 92 ASP A CA 1
ATOM 710 C C . ASP A 1 92 ? -11.484 -14.449 6.247 1.00 68.5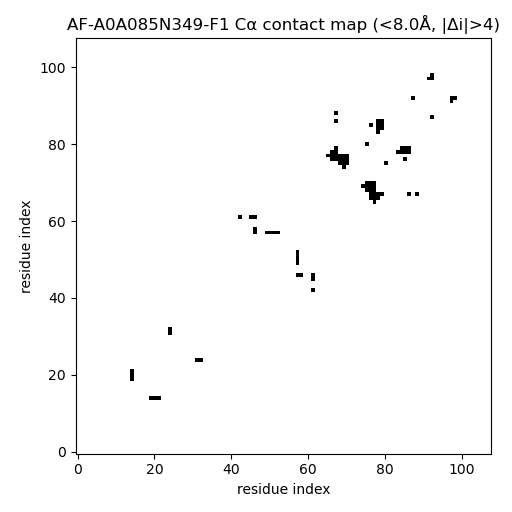6 92 ASP A C 1
ATOM 712 O O . ASP A 1 92 ? -12.097 -14.875 7.219 1.00 68.56 92 ASP A O 1
ATOM 716 N N . HIS A 1 93 ? -11.469 -15.102 5.080 1.00 65.44 93 HIS A N 1
ATOM 717 C CA . HIS A 1 93 ? -12.130 -16.392 4.866 1.00 65.44 93 HIS A CA 1
ATOM 718 C C . HIS A 1 93 ? -11.418 -17.581 5.527 1.00 65.44 93 HIS A C 1
ATOM 720 O O . HIS A 1 93 ? -12.032 -18.635 5.674 1.00 65.44 93 HIS A O 1
ATOM 726 N N . LEU A 1 94 ? -10.143 -17.435 5.901 1.00 66.38 94 LEU A N 1
ATOM 727 C CA . LEU A 1 94 ? -9.365 -18.482 6.567 1.00 66.38 94 LEU A CA 1
ATOM 728 C C . LEU A 1 94 ? -9.568 -18.474 8.092 1.00 66.38 94 LEU A C 1
ATOM 730 O O . LEU A 1 94 ? -9.208 -19.437 8.765 1.00 66.38 94 LEU A O 1
ATOM 734 N N . HIS A 1 95 ? -10.141 -17.401 8.645 1.00 64.31 95 HIS A N 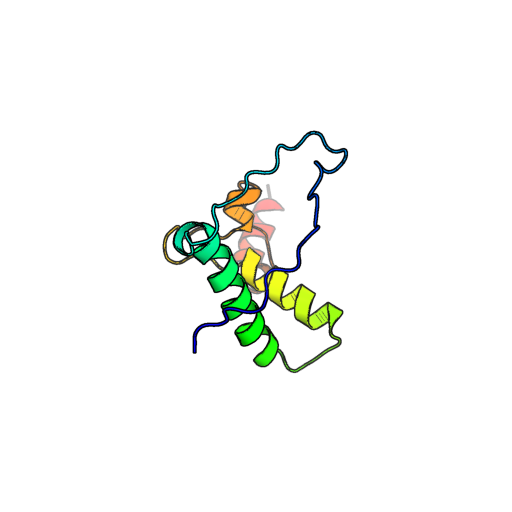1
ATOM 735 C CA . HIS A 1 95 ? -10.404 -17.305 10.074 1.00 64.31 95 HIS A CA 1
ATOM 736 C C . HIS A 1 95 ? -11.577 -18.230 10.464 1.00 64.31 95 HIS A C 1
ATOM 738 O O . HIS A 1 95 ? -12.653 -18.103 9.872 1.00 64.31 95 HIS A O 1
ATOM 744 N N . PRO A 1 96 ? -11.419 -19.136 11.450 1.00 64.38 96 PRO A N 1
ATOM 745 C CA . PRO A 1 96 ? -12.458 -20.103 11.830 1.00 64.38 96 PRO A CA 1
ATOM 746 C C . PRO A 1 96 ? -13.777 -19.458 12.301 1.00 64.38 96 PRO A C 1
ATOM 748 O O . PRO A 1 96 ? -14.838 -20.066 12.153 1.00 64.38 96 PRO A O 1
ATOM 751 N N . ASP A 1 97 ? -13.760 -18.207 12.773 1.00 64.56 97 ASP A N 1
ATOM 752 C CA . ASP A 1 97 ? -14.992 -17.468 13.097 1.00 64.56 97 ASP A CA 1
ATOM 753 C C . ASP A 1 97 ? -15.806 -17.053 11.862 1.00 64.56 97 ASP A C 1
ATOM 755 O O . ASP A 1 97 ? -17.020 -16.880 11.957 1.00 64.56 97 ASP A O 1
ATOM 759 N N . TYR A 1 98 ? -15.188 -16.922 10.680 1.00 61.81 98 TYR A N 1
ATOM 760 C CA . TYR A 1 98 ? -15.917 -16.550 9.461 1.00 61.81 98 TYR A CA 1
ATOM 761 C C . TYR A 1 98 ? -16.903 -17.643 9.038 1.00 61.81 98 TYR A C 1
ATOM 763 O O . TYR A 1 98 ? -18.000 -17.352 8.557 1.00 61.81 98 TYR A O 1
ATOM 771 N N . THR A 1 99 ? -16.518 -18.909 9.216 1.00 58.56 99 THR A N 1
ATOM 772 C CA . THR A 1 99 ? -17.394 -20.059 8.970 1.00 58.56 99 THR A CA 1
ATOM 773 C C . THR A 1 99 ? -18.603 -20.055 9.902 1.00 58.56 99 THR A C 1
ATOM 775 O O . THR A 1 99 ? -19.721 -20.225 9.417 1.00 58.56 99 THR A O 1
ATOM 778 N N . LEU A 1 100 ? -18.399 -19.738 11.184 1.00 60.53 100 LEU A N 1
ATOM 779 C CA . LEU A 1 100 ? -19.460 -19.690 12.193 1.00 60.53 100 LEU A CA 1
ATOM 780 C C . LEU A 1 100 ? -20.453 -18.545 11.927 1.00 60.53 100 LEU A C 1
ATOM 782 O O . LEU A 1 100 ? -21.662 -18.752 11.866 1.00 60.53 100 LEU A O 1
ATOM 786 N N . GLU A 1 101 ? -19.936 -17.348 11.651 1.00 61.41 101 GLU A N 1
ATOM 787 C CA . GLU A 1 101 ? -20.700 -16.159 11.244 1.00 61.41 101 GLU A CA 1
ATOM 788 C C . GLU A 1 101 ? -21.490 -16.348 9.936 1.00 61.41 101 GLU A C 1
ATOM 790 O O . GLU A 1 101 ? -22.489 -15.664 9.692 1.00 61.41 101 GLU A O 1
ATOM 795 N N . ARG A 1 102 ? -21.021 -17.225 9.042 1.00 61.38 102 ARG A N 1
ATOM 796 C CA . ARG A 1 102 ? -21.726 -17.566 7.800 1.00 61.38 102 ARG A CA 1
ATOM 797 C C . ARG A 1 102 ? -22.854 -18.560 8.059 1.00 61.38 102 ARG A C 1
ATOM 799 O O . ARG A 1 102 ? -23.927 -18.369 7.498 1.00 61.38 102 ARG A O 1
ATOM 806 N N . GLN A 1 103 ? -22.614 -19.566 8.899 1.00 59.06 103 GLN A N 1
ATOM 807 C CA . GLN A 1 103 ? -23.614 -20.567 9.282 1.00 59.06 103 GLN A CA 1
ATOM 808 C C . GLN A 1 103 ? -24.781 -19.915 10.036 1.00 59.06 103 GLN A C 1
ATOM 810 O O . GLN A 1 103 ? -25.921 -20.047 9.611 1.00 59.06 103 GLN A O 1
ATOM 815 N N . LEU A 1 104 ? -24.498 -19.046 11.013 1.00 61.97 104 LEU A N 1
ATOM 816 C CA . LEU A 1 104 ? -25.525 -18.304 11.761 1.00 61.97 104 LEU A CA 1
ATOM 817 C C . LEU A 1 104 ? -26.420 -17.408 10.884 1.00 61.97 104 LEU A C 1
ATOM 819 O O . LEU A 1 104 ? -27.570 -17.166 11.230 1.00 61.97 104 LEU A O 1
ATOM 823 N N . ARG A 1 105 ? -25.913 -16.914 9.745 1.00 60.56 105 ARG A N 1
ATOM 824 C CA . ARG A 1 105 ? -26.707 -16.144 8.767 1.00 60.56 105 ARG A CA 1
ATOM 825 C C . ARG A 1 105 ? -27.508 -17.017 7.799 1.00 60.56 105 ARG A C 1
ATOM 827 O O . ARG A 1 105 ? -28.376 -16.485 7.121 1.00 60.56 105 ARG A O 1
ATOM 834 N N . GLN A 1 106 ? -27.161 -18.294 7.651 1.00 58.31 106 GLN A N 1
ATOM 835 C CA . GLN A 1 106 ? -27.879 -19.243 6.791 1.00 58.31 106 GLN A CA 1
ATOM 836 C C . GLN A 1 106 ? -29.011 -19.959 7.541 1.00 58.31 106 GLN A C 1
ATOM 838 O O . GLN A 1 106 ? -29.929 -20.447 6.892 1.00 58.31 106 GLN A O 1
ATOM 843 N N . ASP A 1 1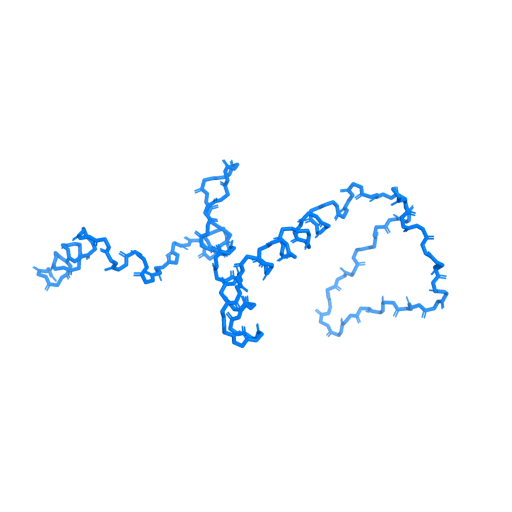07 ? -28.957 -19.968 8.875 1.00 51.97 107 ASP A N 1
ATOM 844 C CA . ASP A 1 107 ? -29.955 -20.569 9.769 1.00 51.97 107 ASP A CA 1
ATOM 845 C C . ASP A 1 107 ? -31.014 -19.561 10.289 1.00 51.97 107 ASP A C 1
ATOM 847 O O . ASP A 1 107 ? -31.740 -19.863 11.236 1.00 51.97 107 ASP A O 1
ATOM 851 N N . SER A 1 108 ? -31.111 -18.357 9.702 1.00 46.94 108 SER A N 1
ATOM 852 C CA . SER A 1 108 ? -32.134 -17.331 10.005 1.00 46.94 108 SER A CA 1
ATOM 853 C C . SER A 1 108 ? -32.949 -16.943 8.779 1.00 46.94 108 SER A C 1
ATOM 855 O O . SER A 1 108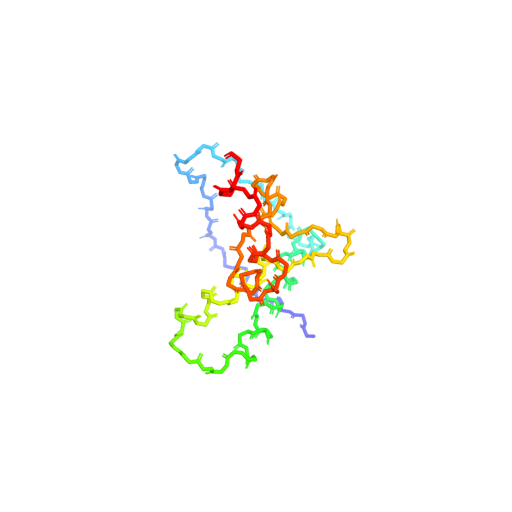 ? -32.352 -16.853 7.682 1.00 46.94 108 SER A O 1
#

Foldseek 3Di:
DDPPDDDPPDDPPDPDPPPDDDDDDDPPPCVVCVVVVVVVVVLVVQLVVQPDDDPVVSNVVSVVCQQQDQDPVPSHGVVCVVPVDHDDDVVNVVDPVVVVVVVVVVVD

pLDDT: mean 71.4, std 16.56, range [33.56, 91.12]

Mean predicted aligned error: 13.56 Å

InterPro domains:
  IPR012337 Ribonuclease H-like superfamily [SSF53098] (25-90)
  IPR036397 Ribonuclease H superfamily [G3DSA:3.30.420.10] (20-107)